Protein AF-A0A9Q0U199-F1 (afdb_monomer_lite)

Foldseek 3Di:
DQPPDPCLLVVLLVVCVVPVVDDDALLRQLCQQCQHADPVRGCVPRVPDPSGNVCVVGDSVSSSVSNNVSVVVVVVVVVD

Organism: Salix viminalis (NCBI:txid40686)

Radius of gyration: 11.93 Å; chains: 1; bounding box: 36×27×27 Å

Sequence (80 aa):
MGQSSPFLRADIKVFLQGNSQAKFTPRAIARIMHGIASPAYPSTTWSRTHFWGRYTQIDFQVVMEAAKVELMNFAGKDAL

pLDDT: mean 85.54, std 12.74, range [41.03, 95.25]

Secondary structure (DSSP, 8-state):
-----TTHHHHHHHHHHHTTTS---HHHHHHHHHT---SSS-HHHHTTSTTTTTTTTS-HHHHHHHHHHHHHHHHTTTT-

Structure (mmCIF, N/CA/C/O backbone):
data_AF-A0A9Q0U199-F1
#
_entry.id   AF-A0A9Q0U199-F1
#
loop_
_atom_site.group_PDB
_atom_site.id
_atom_site.type_symbol
_atom_site.label_atom_id
_atom_site.label_alt_id
_atom_site.label_comp_id
_atom_site.label_asym_id
_atom_site.label_entity_id
_atom_site.label_seq_id
_atom_site.pdbx_PDB_ins_code
_atom_site.Cartn_x
_atom_site.Cartn_y
_atom_site.Cartn_z
_atom_site.occupancy
_atom_site.B_iso_or_equiv
_atom_site.auth_seq_id
_atom_site.auth_comp_id
_atom_site.auth_asym_id
_atom_site.auth_atom_id
_atom_site.pdbx_PDB_model_num
ATOM 1 N N . MET A 1 1 ? -21.945 -0.536 3.308 1.00 41.03 1 MET A N 1
ATOM 2 C CA . MET A 1 1 ? -20.960 -0.591 4.410 1.00 41.03 1 MET A CA 1
ATOM 3 C C . MET A 1 1 ? -19.566 -0.687 3.803 1.00 41.03 1 MET A C 1
ATOM 5 O O . MET A 1 1 ? -19.227 -1.734 3.269 1.00 41.03 1 MET A O 1
ATOM 9 N N . GLY A 1 2 ? -18.793 0.403 3.801 1.00 48.75 2 GLY A N 1
ATOM 10 C CA . GLY A 1 2 ? -17.397 0.376 3.355 1.00 48.75 2 GLY A CA 1
ATOM 11 C C . GLY A 1 2 ? -16.559 -0.390 4.372 1.00 48.75 2 GLY A C 1
ATOM 12 O O . GLY A 1 2 ? -16.371 0.083 5.490 1.00 48.75 2 GLY A O 1
ATOM 13 N N . GLN A 1 3 ? -16.126 -1.600 4.020 1.00 55.34 3 GLN A N 1
ATOM 14 C CA . GLN A 1 3 ? -15.300 -2.439 4.886 1.00 55.34 3 GLN A CA 1
ATOM 15 C C . GLN A 1 3 ? -13.866 -1.898 4.913 1.00 55.34 3 GLN A C 1
ATOM 17 O O . GLN A 1 3 ? -12.980 -2.403 4.231 1.00 55.34 3 GLN A O 1
ATOM 22 N N . SER A 1 4 ? -13.634 -0.839 5.681 1.00 61.09 4 SER A N 1
ATOM 23 C CA . SER A 1 4 ? -12.283 -0.386 6.004 1.00 61.09 4 SER A CA 1
ATOM 24 C C . SER A 1 4 ? -11.718 -1.328 7.067 1.00 61.09 4 SER A C 1
ATOM 26 O O . SER A 1 4 ? -12.119 -1.261 8.227 1.00 61.09 4 SER A O 1
ATOM 28 N N . SER A 1 5 ? -10.819 -2.240 6.684 1.00 73.38 5 SER A N 1
ATOM 29 C CA . SER A 1 5 ? -10.130 -3.090 7.663 1.00 73.38 5 SER A CA 1
ATOM 30 C C . SER A 1 5 ? -9.318 -2.212 8.624 1.00 73.38 5 SER A C 1
ATOM 32 O O . SER A 1 5 ? -8.544 -1.372 8.152 1.00 73.38 5 SER A O 1
ATOM 34 N N . PRO A 1 6 ? -9.424 -2.410 9.952 1.00 76.00 6 PRO A N 1
ATOM 35 C CA . PRO A 1 6 ? -8.648 -1.644 10.929 1.00 76.00 6 PRO A CA 1
ATOM 36 C C . PRO A 1 6 ? -7.133 -1.839 10.755 1.00 76.00 6 PRO A C 1
ATOM 38 O O . PRO A 1 6 ? -6.349 -0.976 11.142 1.00 76.00 6 PRO A O 1
ATOM 41 N N . PHE A 1 7 ? -6.717 -2.936 10.115 1.00 89.06 7 PHE A N 1
ATOM 42 C CA . PHE A 1 7 ? -5.312 -3.256 9.872 1.00 89.06 7 PHE A CA 1
ATOM 43 C C . PHE A 1 7 ? -4.767 -2.700 8.553 1.00 89.06 7 PHE A C 1
ATOM 45 O O . PHE A 1 7 ? -3.554 -2.679 8.377 1.00 89.06 7 PHE A O 1
ATOM 52 N N . LEU A 1 8 ? -5.620 -2.191 7.654 1.00 91.25 8 LEU A N 1
ATOM 53 C CA . LEU A 1 8 ? -5.212 -1.751 6.315 1.00 91.25 8 LEU A CA 1
ATOM 54 C C . LEU A 1 8 ? -4.072 -0.730 6.357 1.00 91.25 8 LEU A C 1
ATOM 56 O O . LEU A 1 8 ? -3.047 -0.902 5.706 1.00 91.25 8 LEU A O 1
ATOM 60 N N . ARG A 1 9 ? -4.223 0.323 7.162 1.00 91.81 9 ARG A N 1
ATOM 61 C CA . ARG A 1 9 ? -3.216 1.390 7.262 1.00 91.81 9 ARG A CA 1
ATOM 62 C C . ARG A 1 9 ? -1.922 0.897 7.911 1.00 91.81 9 ARG A C 1
ATOM 64 O O . ARG A 1 9 ? -0.838 1.253 7.459 1.00 91.81 9 ARG A O 1
ATOM 71 N N . ALA A 1 10 ? -2.031 0.050 8.935 1.00 92.44 10 ALA A N 1
ATOM 72 C CA . ALA A 1 10 ? -0.872 -0.545 9.594 1.00 92.44 10 ALA A CA 1
ATOM 73 C C . ALA A 1 10 ? -0.084 -1.450 8.632 1.00 92.44 10 ALA A C 1
ATOM 75 O O . ALA A 1 10 ? 1.134 -1.317 8.530 1.00 92.44 10 ALA A O 1
ATOM 76 N N . ASP A 1 11 ? -0.778 -2.293 7.867 1.00 93.94 11 ASP A N 1
ATOM 77 C CA . ASP A 1 11 ? -0.171 -3.167 6.864 1.00 93.94 11 ASP A CA 1
ATOM 78 C C . ASP A 1 11 ? 0.501 -2.362 5.745 1.00 93.94 11 ASP A C 1
ATOM 80 O O . ASP A 1 11 ? 1.618 -2.689 5.349 1.00 93.94 11 ASP A O 1
ATOM 84 N N . ILE A 1 12 ? -0.123 -1.276 5.267 1.00 93.31 12 ILE A N 1
ATOM 85 C CA . ILE A 1 12 ? 0.495 -0.377 4.276 1.00 93.31 12 ILE A CA 1
ATOM 86 C C . ILE A 1 12 ? 1.786 0.229 4.829 1.00 93.31 12 ILE A C 1
ATOM 88 O O . ILE A 1 12 ? 2.793 0.288 4.126 1.00 93.31 12 ILE A O 1
ATOM 92 N N . LYS A 1 13 ? 1.784 0.658 6.092 1.00 92.50 13 LYS A N 1
ATOM 93 C CA . LYS A 1 13 ? 2.971 1.227 6.732 1.00 92.50 13 LYS A CA 1
ATOM 94 C C . LYS A 1 13 ? 4.106 0.207 6.843 1.00 92.50 13 LYS A C 1
ATOM 96 O O . LYS A 1 13 ? 5.237 0.534 6.490 1.00 92.50 13 LYS A O 1
ATOM 101 N N . VAL A 1 14 ? 3.815 -1.021 7.280 1.00 93.25 14 VAL A N 1
ATOM 102 C CA . VAL A 1 14 ? 4.810 -2.110 7.336 1.00 93.25 14 VAL A CA 1
ATOM 103 C C . VAL A 1 14 ? 5.324 -2.442 5.934 1.00 93.25 14 VAL A C 1
ATOM 105 O O . VAL A 1 14 ? 6.527 -2.611 5.740 1.00 93.25 14 VAL A O 1
ATOM 108 N N . PHE A 1 15 ? 4.434 -2.472 4.938 1.00 92.19 15 PHE A N 1
ATOM 109 C CA . PHE A 1 15 ? 4.804 -2.670 3.540 1.00 92.19 15 PHE A CA 1
ATOM 110 C C . PHE A 1 15 ? 5.778 -1.592 3.042 1.00 92.19 15 PHE A C 1
ATOM 112 O O . PHE A 1 15 ? 6.804 -1.935 2.455 1.00 92.19 15 PHE A O 1
ATOM 119 N N . LEU A 1 16 ? 5.496 -0.311 3.300 1.00 91.69 16 LEU A N 1
ATOM 120 C CA . LEU A 1 16 ? 6.368 0.802 2.909 1.00 91.69 16 LEU A CA 1
ATOM 121 C C . LEU A 1 16 ? 7.735 0.724 3.594 1.00 91.69 16 LEU A C 1
ATOM 123 O O . LEU A 1 16 ? 8.757 0.861 2.930 1.00 91.69 16 LEU A O 1
ATOM 127 N N . GLN A 1 17 ? 7.768 0.415 4.892 1.00 90.44 17 GLN A N 1
ATOM 128 C CA . GLN A 1 17 ? 9.019 0.248 5.639 1.00 90.44 17 GLN A CA 1
ATOM 129 C C . GLN A 1 17 ? 9.879 -0.900 5.095 1.00 90.44 17 GLN A C 1
ATOM 131 O O . GLN A 1 17 ? 11.089 -0.746 4.956 1.00 90.44 17 GLN A O 1
ATOM 136 N N . GLY A 1 18 ? 9.262 -2.032 4.742 1.00 88.62 18 GLY A N 1
ATOM 137 C CA . GLY A 1 18 ? 9.962 -3.178 4.152 1.00 88.62 18 GLY A CA 1
ATOM 138 C C . GLY A 1 18 ? 10.418 -2.965 2.705 1.00 88.62 18 GLY A C 1
ATOM 139 O O . GLY A 1 18 ? 11.212 -3.752 2.198 1.00 88.62 18 GLY A O 1
ATOM 140 N N . ASN A 1 19 ? 9.930 -1.916 2.036 1.00 87.88 19 ASN A N 1
ATOM 141 C CA . ASN A 1 19 ? 10.238 -1.603 0.640 1.00 87.88 19 ASN A CA 1
ATOM 142 C C . ASN A 1 19 ? 10.692 -0.143 0.467 1.00 87.88 19 ASN A C 1
ATOM 144 O O . ASN A 1 19 ? 10.444 0.455 -0.578 1.00 87.88 19 ASN A O 1
ATOM 148 N N . SER A 1 20 ? 11.370 0.430 1.466 1.00 83.69 20 SER A N 1
ATOM 149 C CA . SER A 1 20 ? 11.772 1.849 1.489 1.00 83.69 20 SER A CA 1
ATOM 150 C C . SER A 1 20 ? 12.646 2.274 0.303 1.00 83.69 20 SER A C 1
ATOM 152 O O . SER A 1 20 ? 12.628 3.428 -0.110 1.00 83.69 20 SER A O 1
ATOM 154 N N . GLN A 1 21 ? 13.373 1.328 -0.294 1.00 81.69 21 GLN A N 1
ATOM 155 C CA . GLN A 1 21 ? 14.211 1.550 -1.477 1.00 81.69 21 GLN A CA 1
ATOM 156 C C . GLN A 1 21 ? 13.399 1.737 -2.773 1.00 81.69 21 GLN A C 1
ATOM 158 O O . GLN A 1 21 ? 13.913 2.253 -3.766 1.00 81.69 21 GLN A O 1
ATOM 163 N N . ALA A 1 22 ? 12.136 1.302 -2.796 1.00 83.31 22 ALA A N 1
ATOM 164 C CA . ALA A 1 22 ? 11.278 1.386 -3.967 1.00 83.31 22 ALA A CA 1
ATOM 165 C C . ALA A 1 22 ? 10.402 2.643 -3.913 1.00 83.31 22 ALA A C 1
ATOM 167 O O . ALA A 1 22 ? 9.714 2.921 -2.932 1.00 83.31 22 ALA A O 1
ATOM 168 N N . LYS A 1 23 ? 10.364 3.390 -5.019 1.00 85.44 23 LYS A N 1
ATOM 169 C CA . LYS A 1 23 ? 9.423 4.503 -5.171 1.00 85.44 23 LYS A CA 1
ATOM 170 C C . LYS A 1 23 ? 8.054 3.954 -5.548 1.00 85.44 23 LYS A C 1
ATOM 172 O O . LYS A 1 23 ? 7.899 3.314 -6.590 1.00 85.44 23 LYS A O 1
ATOM 177 N N . PHE A 1 24 ? 7.056 4.227 -4.716 1.00 89.69 24 PHE A N 1
ATOM 178 C CA . PHE A 1 24 ? 5.677 3.827 -4.964 1.00 89.69 24 PHE A CA 1
ATOM 179 C C . PHE A 1 24 ? 4.775 5.008 -5.278 1.00 89.69 24 PHE A C 1
ATOM 181 O O . PHE A 1 24 ? 4.979 6.126 -4.817 1.00 89.69 24 PHE A O 1
ATOM 188 N N . THR A 1 25 ? 3.715 4.714 -6.023 1.00 92.38 25 THR A N 1
ATOM 189 C CA . THR A 1 25 ? 2.528 5.566 -6.098 1.00 92.38 25 THR A CA 1
ATOM 190 C C . THR A 1 25 ? 1.397 4.925 -5.290 1.00 92.38 25 THR A C 1
ATOM 192 O O . THR A 1 25 ? 1.377 3.697 -5.152 1.00 92.38 25 THR A O 1
ATOM 195 N N . PRO A 1 26 ? 0.399 5.690 -4.811 1.00 93.81 26 PRO A N 1
ATOM 196 C CA . PRO A 1 26 ? -0.741 5.121 -4.083 1.00 93.81 26 PRO A CA 1
ATOM 197 C C . PRO A 1 26 ? -1.461 4.022 -4.876 1.00 93.81 26 PRO A C 1
ATOM 199 O O . PRO A 1 26 ? -1.841 2.984 -4.340 1.00 93.81 26 PRO A O 1
ATOM 202 N N . ARG A 1 27 ? -1.568 4.209 -6.198 1.00 94.50 27 ARG A N 1
ATOM 203 C CA . ARG A 1 27 ? -2.144 3.226 -7.121 1.00 94.50 27 ARG A CA 1
ATOM 204 C C . ARG A 1 27 ? -1.327 1.936 -7.187 1.00 94.50 27 ARG A C 1
ATOM 206 O O . ARG A 1 27 ? -1.919 0.864 -7.265 1.00 94.50 27 ARG A O 1
ATOM 213 N N . ALA A 1 28 ? 0.002 2.020 -7.173 1.00 93.19 28 ALA A N 1
ATOM 214 C CA . ALA A 1 28 ? 0.865 0.840 -7.169 1.00 93.19 28 ALA A CA 1
ATOM 215 C C . ALA A 1 28 ? 0.671 -0.001 -5.903 1.00 93.19 28 ALA A C 1
ATOM 217 O O . ALA A 1 28 ? 0.490 -1.213 -5.994 1.00 93.19 28 ALA A O 1
ATOM 218 N N . ILE A 1 29 ? 0.626 0.656 -4.742 1.00 93.38 29 ILE A N 1
ATOM 219 C CA . ILE A 1 29 ? 0.381 0.007 -3.448 1.00 93.38 29 ILE A CA 1
ATOM 220 C C . ILE A 1 29 ? -0.988 -0.676 -3.465 1.00 93.38 29 ILE A C 1
ATOM 222 O O . ILE A 1 29 ? -1.087 -1.861 -3.155 1.00 93.38 29 ILE A O 1
ATOM 226 N N . ALA A 1 30 ? -2.030 0.027 -3.920 1.00 95.25 30 ALA A N 1
ATOM 227 C CA . ALA A 1 30 ? -3.372 -0.541 -4.020 1.00 95.25 30 ALA A CA 1
ATOM 228 C C . ALA A 1 30 ? -3.423 -1.771 -4.937 1.00 95.25 30 ALA A C 1
ATOM 230 O O . ALA A 1 30 ? -4.052 -2.771 -4.599 1.00 95.25 30 ALA A O 1
ATOM 231 N N . ARG A 1 31 ? -2.713 -1.746 -6.071 1.00 94.19 31 ARG A N 1
ATOM 232 C CA . ARG A 1 31 ? -2.609 -2.905 -6.968 1.00 94.19 31 ARG A CA 1
ATOM 233 C C . ARG A 1 31 ? -1.940 -4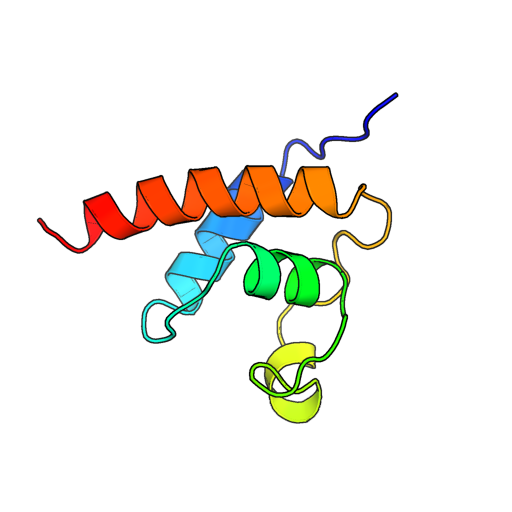.099 -6.302 1.00 94.19 31 ARG A C 1
ATOM 235 O O . ARG A 1 31 ? -2.465 -5.199 -6.420 1.00 94.19 31 ARG A O 1
ATOM 242 N N . ILE A 1 32 ? -0.840 -3.888 -5.582 1.00 93.69 32 ILE A N 1
ATOM 243 C CA . ILE A 1 32 ? -0.159 -4.951 -4.828 1.00 93.69 32 ILE A CA 1
ATOM 244 C C . ILE A 1 32 ? -1.114 -5.541 -3.788 1.00 93.69 32 ILE A C 1
ATOM 246 O O . ILE A 1 32 ? -1.323 -6.750 -3.763 1.00 93.69 32 ILE A O 1
ATOM 250 N N . MET A 1 33 ? -1.786 -4.696 -3.008 1.00 93.81 33 MET A N 1
ATOM 251 C CA . MET A 1 33 ? -2.739 -5.133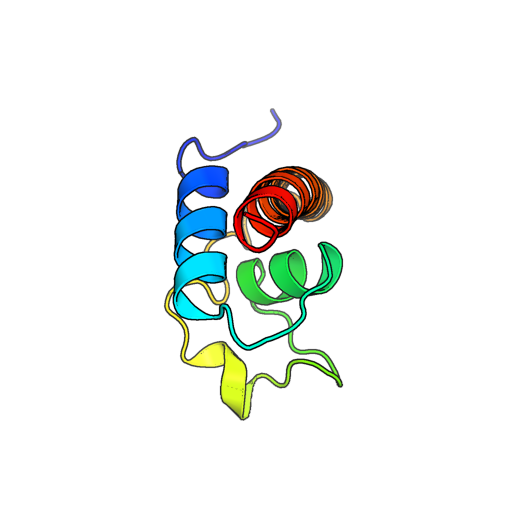 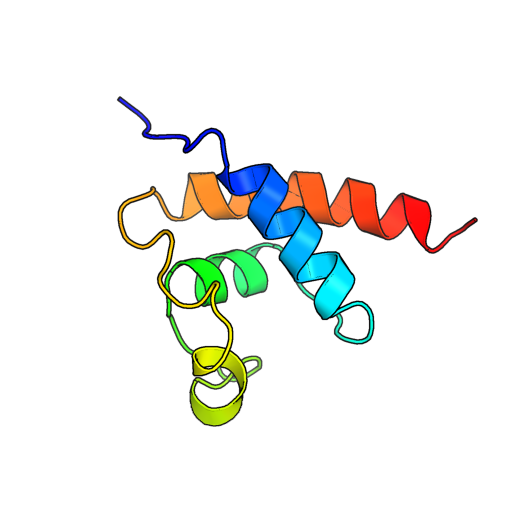-1.983 1.00 93.81 33 MET A CA 1
ATOM 252 C C . MET A 1 33 ? -3.953 -5.888 -2.544 1.00 93.81 33 MET A C 1
ATOM 254 O O . MET A 1 33 ? -4.472 -6.793 -1.891 1.00 93.81 33 MET A O 1
ATOM 258 N N . HIS A 1 34 ? -4.361 -5.577 -3.774 1.00 94.00 34 HIS A N 1
ATOM 259 C CA . HIS A 1 34 ? -5.385 -6.316 -4.519 1.00 94.00 34 HIS A CA 1
ATOM 260 C C . HIS A 1 34 ? -4.852 -7.507 -5.319 1.00 94.00 34 HIS A C 1
ATOM 262 O O . HIS A 1 34 ? -5.635 -8.253 -5.899 1.00 94.00 34 HIS A O 1
ATOM 268 N N . GLY A 1 35 ? -3.539 -7.705 -5.372 1.00 92.50 35 GLY A N 1
ATOM 269 C CA . GLY A 1 35 ? -2.936 -8.804 -6.113 1.00 92.50 35 GLY A CA 1
ATOM 270 C C . GLY A 1 35 ? -2.981 -8.635 -7.635 1.00 92.50 35 GLY A C 1
ATOM 271 O O . GLY A 1 35 ? -3.052 -9.617 -8.372 1.00 92.50 35 GLY A O 1
ATOM 272 N N . ILE A 1 36 ? -2.957 -7.393 -8.121 1.00 92.88 36 ILE A N 1
ATOM 273 C CA . ILE A 1 36 ? -3.040 -7.051 -9.543 1.00 92.88 36 ILE A CA 1
ATOM 274 C C . ILE A 1 36 ? -1.654 -6.647 -10.061 1.00 92.88 36 ILE A C 1
ATOM 276 O O . ILE A 1 36 ? -1.127 -5.586 -9.723 1.00 92.88 36 ILE A O 1
ATOM 280 N N . ALA A 1 37 ? -1.082 -7.441 -10.966 1.00 88.62 37 ALA A N 1
ATOM 281 C CA . ALA A 1 37 ? 0.195 -7.127 -11.615 1.00 88.62 37 ALA A CA 1
ATOM 282 C C . ALA A 1 37 ? 0.122 -5.856 -12.459 1.00 88.62 37 ALA A C 1
ATOM 284 O O . ALA A 1 37 ? -0.914 -5.544 -13.039 1.00 88.62 37 ALA A O 1
ATOM 285 N N . SER A 1 38 ? 1.222 -5.115 -12.558 1.00 85.88 38 SER A N 1
ATOM 286 C CA . SER A 1 38 ? 1.352 -3.978 -13.478 1.00 85.88 38 SER A CA 1
ATOM 287 C C . SER A 1 38 ? 2.706 -4.005 -14.188 1.00 85.88 38 SER A C 1
ATOM 289 O O . SER A 1 38 ? 3.622 -4.645 -13.678 1.00 85.88 38 SER A O 1
ATOM 291 N N . PRO A 1 39 ? 2.875 -3.286 -15.313 1.00 83.31 39 PRO A N 1
ATOM 292 C CA . PRO A 1 39 ? 4.159 -3.236 -16.014 1.00 83.31 39 PRO A CA 1
ATOM 293 C C . PRO A 1 39 ? 5.328 -2.778 -15.125 1.00 83.31 39 PRO A C 1
ATOM 295 O O . PRO A 1 39 ? 6.425 -3.307 -15.239 1.00 83.31 39 PRO A O 1
ATOM 298 N N . ALA A 1 40 ? 5.081 -1.842 -14.200 1.00 80.44 40 ALA A N 1
ATOM 299 C CA . ALA A 1 40 ? 6.084 -1.365 -13.242 1.00 80.44 40 ALA A CA 1
ATOM 300 C C . ALA A 1 40 ? 6.245 -2.281 -12.009 1.00 80.44 40 ALA A C 1
ATOM 302 O O . ALA A 1 40 ? 7.281 -2.258 -11.352 1.00 80.44 40 ALA A O 1
ATOM 303 N N . TYR A 1 41 ? 5.230 -3.092 -11.697 1.00 81.12 41 TYR A N 1
ATOM 304 C CA . TYR A 1 41 ? 5.193 -3.996 -10.543 1.00 81.12 41 TYR A CA 1
ATOM 305 C C . TYR A 1 41 ? 4.699 -5.382 -10.999 1.00 81.12 41 TYR A C 1
ATOM 307 O O . TYR A 1 41 ? 3.516 -5.705 -10.822 1.00 81.12 41 TYR A O 1
ATOM 315 N N . PRO A 1 42 ? 5.559 -6.180 -11.662 1.00 86.12 42 PRO A N 1
ATOM 316 C CA . PRO A 1 42 ? 5.176 -7.476 -12.215 1.00 86.12 42 PRO A CA 1
ATOM 317 C C . PRO A 1 42 ? 4.919 -8.501 -11.103 1.00 86.12 42 PRO A C 1
ATOM 319 O O . PRO A 1 42 ? 5.577 -8.484 -10.059 1.00 86.12 42 PRO A O 1
ATOM 322 N N . SER A 1 43 ? 3.983 -9.429 -11.332 1.00 83.75 43 SER A N 1
ATOM 323 C CA . SER A 1 43 ? 3.647 -10.484 -10.362 1.00 83.75 43 SER A CA 1
ATOM 324 C C . SER A 1 43 ? 4.845 -11.366 -10.024 1.00 83.75 43 SER A C 1
ATOM 326 O O . SER A 1 43 ? 4.995 -11.744 -8.874 1.00 83.75 43 SER A O 1
ATOM 328 N N . THR A 1 44 ? 5.745 -11.627 -10.972 1.00 86.19 44 THR A N 1
ATOM 329 C CA . THR A 1 44 ? 6.963 -12.430 -10.754 1.00 86.19 44 THR A CA 1
ATOM 330 C C . THR A 1 44 ? 7.824 -11.936 -9.588 1.00 86.19 44 THR A C 1
ATOM 332 O O . THR A 1 44 ? 8.454 -12.746 -8.905 1.00 86.19 44 THR A O 1
ATOM 335 N N . THR A 1 45 ? 7.822 -10.625 -9.341 1.00 84.50 45 THR A N 1
ATOM 336 C CA . THR A 1 45 ? 8.543 -9.990 -8.233 1.00 84.50 45 THR A CA 1
ATOM 337 C C . THR A 1 45 ? 7.627 -9.757 -7.035 1.00 84.50 45 THR A C 1
ATOM 339 O O . THR A 1 45 ? 7.979 -10.100 -5.908 1.00 84.50 45 THR A O 1
ATOM 342 N N . TRP A 1 46 ? 6.437 -9.195 -7.264 1.00 85.75 46 TRP A N 1
ATOM 343 C CA . TRP A 1 46 ? 5.589 -8.671 -6.190 1.00 85.75 46 TRP A CA 1
ATOM 344 C C . TRP A 1 46 ? 4.591 -9.677 -5.620 1.00 85.75 46 TRP A C 1
ATOM 346 O O . TRP A 1 46 ? 4.118 -9.463 -4.511 1.00 85.75 46 TRP A O 1
ATOM 356 N N . SER A 1 47 ? 4.309 -10.799 -6.288 1.00 84.19 47 SER A N 1
ATOM 357 C CA . SER A 1 47 ? 3.387 -11.812 -5.748 1.00 84.19 47 SER A CA 1
ATOM 358 C C . SER A 1 47 ? 3.959 -12.591 -4.564 1.00 84.19 47 SER A C 1
ATOM 360 O O . SER A 1 47 ? 3.230 -13.330 -3.912 1.00 84.19 47 SER A O 1
AT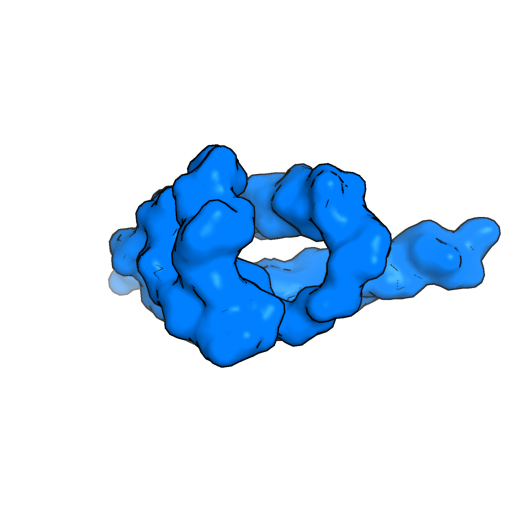OM 362 N N . ARG A 1 48 ? 5.262 -12.453 -4.291 1.00 84.25 48 ARG A N 1
ATOM 363 C CA . ARG A 1 48 ? 5.937 -13.106 -3.160 1.00 84.25 48 ARG A CA 1
ATOM 364 C C . ARG A 1 48 ? 5.740 -12.367 -1.837 1.00 84.25 48 ARG A C 1
ATOM 366 O O . ARG A 1 48 ? 6.049 -12.922 -0.790 1.00 84.25 48 ARG A O 1
ATOM 373 N N . THR A 1 49 ? 5.263 -11.121 -1.865 1.00 85.50 49 THR A N 1
ATOM 374 C CA . THR A 1 49 ? 5.003 -10.372 -0.633 1.00 85.50 49 THR A CA 1
ATOM 375 C C . THR A 1 49 ? 3.726 -10.863 0.049 1.00 85.50 49 THR A C 1
ATOM 377 O O . THR A 1 49 ? 2.719 -11.113 -0.609 1.00 85.50 49 THR A O 1
ATOM 380 N N . HIS A 1 50 ? 3.734 -10.935 1.383 1.00 87.19 50 HIS A N 1
ATOM 381 C CA . HIS A 1 50 ? 2.566 -11.323 2.188 1.00 87.19 50 HIS A CA 1
ATOM 382 C C . HIS A 1 50 ? 1.359 -10.384 2.023 1.00 87.19 50 HIS A C 1
ATOM 384 O O . HIS A 1 50 ? 0.238 -10.742 2.384 1.00 87.19 50 HIS A O 1
ATOM 390 N N . PHE A 1 51 ? 1.579 -9.182 1.488 1.00 90.75 51 PHE A N 1
ATOM 391 C CA . PHE A 1 51 ? 0.524 -8.206 1.234 1.00 90.75 51 PHE A CA 1
ATOM 392 C C . PHE A 1 51 ? -0.177 -8.412 -0.116 1.00 90.75 51 PHE A C 1
ATOM 394 O O . PHE A 1 51 ? -1.211 -7.788 -0.352 1.00 90.75 51 PHE A O 1
ATOM 401 N N . TRP A 1 52 ? 0.345 -9.279 -0.995 1.00 92.56 52 TRP A N 1
ATOM 402 C CA . TRP A 1 52 ? -0.243 -9.519 -2.311 1.00 92.56 52 TRP A CA 1
ATOM 403 C C . TRP A 1 52 ? -1.645 -10.120 -2.203 1.00 92.56 52 TRP A C 1
ATOM 405 O O . TRP A 1 52 ? -1.821 -11.215 -1.676 1.00 92.56 52 TRP A O 1
ATOM 415 N N . GLY A 1 53 ? -2.656 -9.414 -2.710 1.00 91.50 53 GLY A N 1
ATOM 416 C CA . GLY A 1 53 ? -4.041 -9.906 -2.726 1.00 91.50 53 GLY A CA 1
ATOM 417 C C . GLY A 1 53 ? -4.739 -9.955 -1.360 1.00 91.50 53 GLY A C 1
ATOM 418 O O . GLY A 1 53 ? -5.878 -10.417 -1.272 1.00 91.50 53 GLY A O 1
ATOM 419 N N . ARG A 1 54 ? -4.096 -9.449 -0.299 1.00 92.06 54 ARG A N 1
ATOM 420 C CA . ARG A 1 54 ? -4.616 -9.461 1.079 1.00 92.06 54 ARG A CA 1
ATOM 421 C C . ARG A 1 54 ? -5.904 -8.651 1.249 1.00 92.06 54 ARG A C 1
ATOM 423 O O . ARG A 1 54 ? -6.696 -8.944 2.138 1.00 92.06 54 ARG A O 1
ATOM 430 N N . TYR A 1 55 ? -6.120 -7.657 0.390 1.00 93.56 55 TYR A N 1
ATOM 431 C CA . TYR A 1 55 ? -7.235 -6.713 0.472 1.00 93.56 55 TYR A CA 1
ATOM 432 C C . TYR A 1 55 ? -8.156 -6.755 -0.753 1.00 93.56 55 TYR A C 1
ATOM 434 O O . TYR A 1 55 ? -8.848 -5.787 -1.040 1.00 93.56 55 TYR A O 1
ATOM 442 N N . THR A 1 56 ? -8.223 -7.896 -1.445 1.00 91.81 56 THR A N 1
ATOM 443 C CA . THR A 1 56 ? -9.097 -8.111 -2.620 1.00 91.81 56 THR A CA 1
ATOM 444 C C . THR A 1 56 ? -10.586 -7.865 -2.363 1.00 91.81 56 THR A C 1
ATOM 446 O O . THR A 1 56 ? -11.308 -7.531 -3.296 1.00 91.81 56 THR A O 1
ATOM 449 N N . GLN A 1 57 ? -11.039 -8.026 -1.116 1.00 90.69 57 GLN A N 1
ATOM 450 C CA . GLN A 1 57 ? -12.433 -7.835 -0.691 1.00 90.69 57 GLN A CA 1
ATOM 451 C C . GLN A 1 57 ? -12.760 -6.386 -0.284 1.00 90.69 57 GLN A C 1
ATOM 453 O O . GLN A 1 57 ? -13.925 -6.059 -0.056 1.00 90.69 57 GLN A O 1
ATOM 458 N N . ILE A 1 58 ? -11.747 -5.525 -0.144 1.00 91.12 58 ILE A N 1
ATOM 459 C CA . ILE A 1 58 ? -11.932 -4.100 0.155 1.00 91.12 58 ILE A CA 1
ATOM 460 C C . ILE A 1 58 ? -12.052 -3.347 -1.166 1.00 91.12 58 ILE A C 1
ATOM 462 O O . ILE A 1 58 ? -11.461 -3.740 -2.163 1.00 91.12 58 ILE A O 1
ATOM 466 N N . ASP A 1 59 ? -12.820 -2.261 -1.192 1.00 93.31 59 ASP A N 1
ATOM 467 C CA . ASP A 1 59 ? -12.896 -1.411 -2.374 1.00 93.31 59 ASP A CA 1
ATOM 468 C C . ASP A 1 59 ? -11.517 -0.825 -2.738 1.00 93.31 59 ASP A C 1
ATOM 470 O O . ASP A 1 59 ? -10.786 -0.302 -1.890 1.00 93.31 59 ASP A O 1
ATOM 474 N N . PHE A 1 60 ? -11.175 -0.879 -4.025 1.00 92.75 60 PHE A N 1
ATOM 475 C CA . PHE A 1 60 ? -9.876 -0.437 -4.525 1.00 92.75 60 PHE A CA 1
ATOM 476 C C . PHE A 1 60 ? -9.590 1.044 -4.245 1.00 92.75 60 PHE A C 1
ATOM 478 O O . PHE A 1 60 ? -8.442 1.411 -3.983 1.00 92.75 60 PHE A O 1
ATOM 485 N N . GLN A 1 61 ? -10.609 1.909 -4.283 1.00 93.44 61 GLN A N 1
ATOM 486 C CA . GLN A 1 61 ? -10.466 3.321 -3.922 1.00 93.44 61 GLN A CA 1
ATOM 487 C C . GLN A 1 61 ? -10.188 3.490 -2.430 1.00 93.44 61 GLN A C 1
ATOM 489 O O . GLN A 1 61 ? -9.331 4.292 -2.072 1.00 93.44 61 GLN A O 1
ATOM 494 N N . VAL A 1 62 ? -10.818 2.692 -1.563 1.00 93.06 62 VAL A N 1
ATOM 495 C CA . VAL A 1 62 ? -10.541 2.725 -0.114 1.00 93.06 62 VAL A CA 1
ATOM 496 C C . VAL A 1 62 ? -9.085 2.351 0.174 1.00 93.06 62 VAL A C 1
ATOM 498 O O . VAL A 1 62 ? -8.409 3.03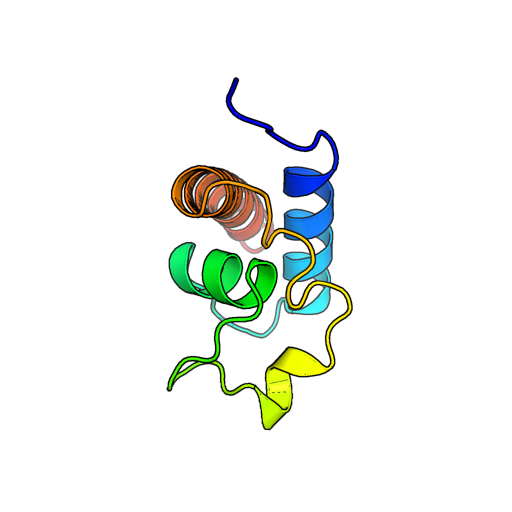7 0.943 1.00 93.06 62 VAL A O 1
ATOM 501 N N . VAL A 1 63 ? -8.569 1.309 -0.486 1.00 94.62 63 VAL A N 1
ATOM 502 C CA . VAL A 1 63 ? -7.154 0.917 -0.375 1.00 94.62 63 VAL A CA 1
ATOM 503 C C . VAL A 1 63 ? -6.230 2.009 -0.921 1.00 94.62 63 VAL A C 1
ATOM 505 O O . VAL A 1 63 ? -5.206 2.310 -0.309 1.00 94.62 63 VAL A O 1
ATOM 508 N N . MET A 1 64 ? -6.587 2.637 -2.044 1.00 94.94 64 MET A N 1
ATOM 509 C CA . MET A 1 64 ? -5.787 3.707 -2.647 1.00 94.94 64 MET A CA 1
ATOM 510 C C . MET A 1 64 ? -5.719 4.964 -1.777 1.00 94.94 64 MET A C 1
ATOM 512 O O . MET A 1 64 ? -4.635 5.527 -1.625 1.00 94.94 64 MET A O 1
ATOM 516 N N . GLU A 1 65 ? -6.836 5.395 -1.190 1.00 94.56 65 GLU A N 1
ATOM 517 C CA . GLU A 1 65 ? -6.860 6.557 -0.295 1.00 94.56 65 GLU A CA 1
ATOM 518 C C . GLU A 1 65 ? -6.065 6.282 0.985 1.00 94.56 65 GLU A C 1
ATOM 520 O O . GLU A 1 65 ? -5.239 7.104 1.386 1.00 94.56 65 GLU A O 1
ATOM 525 N N . ALA A 1 66 ? -6.206 5.089 1.573 1.00 93.94 66 ALA A N 1
ATOM 526 C CA . ALA A 1 66 ? -5.361 4.672 2.691 1.00 93.94 66 ALA A CA 1
ATOM 527 C C . ALA A 1 66 ? -3.869 4.687 2.307 1.00 93.94 66 ALA A C 1
ATOM 529 O O . ALA A 1 66 ? -3.041 5.216 3.0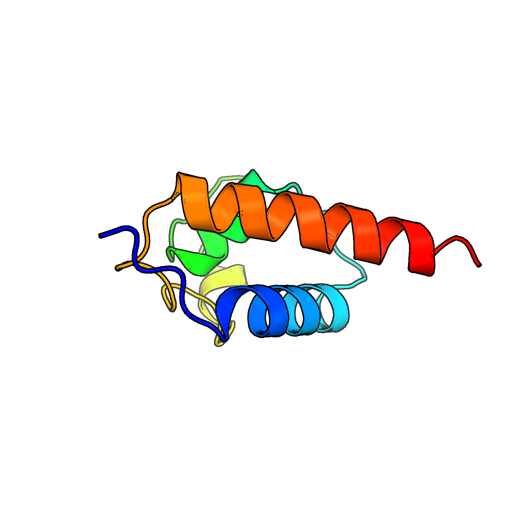50 1.00 93.94 66 ALA A O 1
ATOM 530 N N . ALA A 1 67 ? -3.527 4.177 1.119 1.00 94.50 67 ALA A N 1
ATOM 531 C CA . ALA A 1 67 ? -2.158 4.167 0.613 1.00 94.50 67 ALA A CA 1
ATOM 532 C C . ALA A 1 67 ? -1.594 5.571 0.395 1.00 94.50 67 ALA A C 1
ATOM 534 O O . ALA A 1 67 ? -0.430 5.817 0.698 1.00 94.50 67 ALA A O 1
ATOM 535 N N . LYS A 1 68 ? -2.412 6.500 -0.103 1.00 94.62 68 LYS A N 1
ATOM 536 C CA . LYS A 1 68 ? -2.031 7.900 -0.298 1.00 94.62 68 LYS A CA 1
ATOM 537 C C . LYS A 1 68 ? -1.676 8.568 1.024 1.00 94.62 68 LYS A C 1
ATOM 539 O O . LYS A 1 68 ? -0.624 9.198 1.108 1.00 94.62 68 LYS A O 1
ATOM 544 N N . VAL A 1 69 ? -2.519 8.401 2.043 1.00 93.12 69 VAL A N 1
ATOM 545 C CA . VAL A 1 69 ? -2.277 8.990 3.367 1.00 93.12 69 VAL A CA 1
ATOM 546 C C . VAL A 1 69 ? -1.002 8.424 3.993 1.00 93.12 69 VAL A C 1
ATOM 548 O O . VAL A 1 69 ? -0.157 9.187 4.456 1.00 93.12 69 VAL A O 1
ATOM 551 N N . GLU A 1 70 ? -0.814 7.102 3.968 1.00 92.94 70 GLU A N 1
ATOM 552 C CA . GLU A 1 70 ? 0.389 6.495 4.552 1.00 92.94 70 GLU A CA 1
ATOM 553 C C . GLU A 1 70 ? 1.663 6.824 3.766 1.00 92.94 70 GLU A C 1
ATOM 555 O O . GLU A 1 70 ? 2.710 7.034 4.373 1.00 92.94 70 GLU A O 1
ATOM 560 N N . LEU A 1 71 ? 1.590 6.948 2.437 1.00 91.75 71 LEU A N 1
ATOM 561 C CA . LEU A 1 71 ? 2.734 7.349 1.617 1.00 91.75 71 LEU A CA 1
ATOM 562 C C . LEU A 1 71 ? 3.182 8.788 1.919 1.00 91.75 71 LEU A C 1
ATOM 564 O O . LEU A 1 71 ? 4.380 9.047 1.995 1.00 91.75 71 LEU A O 1
ATOM 568 N N . MET A 1 72 ? 2.239 9.712 2.133 1.00 90.06 72 MET A N 1
ATOM 569 C CA . MET A 1 72 ? 2.547 11.087 2.554 1.00 90.06 72 MET A CA 1
ATOM 570 C C . MET A 1 72 ? 3.206 11.118 3.939 1.00 90.06 72 MET A C 1
ATOM 572 O O . MET A 1 72 ? 4.209 11.803 4.131 1.00 90.06 72 MET A O 1
ATOM 576 N N . ASN A 1 73 ? 2.685 10.327 4.883 1.00 89.12 73 ASN A N 1
ATOM 577 C CA . ASN A 1 73 ? 3.261 10.200 6.225 1.00 89.12 73 ASN A CA 1
ATOM 578 C C . ASN A 1 73 ? 4.662 9.569 6.208 1.00 89.12 73 ASN A C 1
ATOM 580 O O . ASN A 1 73 ? 5.488 9.884 7.063 1.00 89.12 73 ASN A O 1
ATOM 584 N N . PHE A 1 74 ? 4.917 8.660 5.266 1.00 86.12 74 PHE A N 1
ATOM 585 C CA . PHE A 1 74 ? 6.209 8.005 5.088 1.00 86.12 74 PHE A CA 1
ATOM 586 C C . PHE A 1 74 ? 7.245 8.962 4.481 1.00 86.12 74 PHE A C 1
ATOM 588 O O . PHE A 1 74 ? 8.310 9.142 5.059 1.00 86.12 74 PHE A O 1
ATOM 595 N N . ALA A 1 75 ? 6.895 9.667 3.399 1.00 77.25 75 ALA A N 1
ATOM 596 C CA . ALA A 1 75 ? 7.795 10.605 2.722 1.00 77.25 75 ALA A CA 1
ATOM 597 C C . ALA A 1 75 ? 8.261 11.767 3.618 1.00 77.25 75 ALA A C 1
ATOM 599 O O . ALA A 1 75 ? 9.398 12.215 3.502 1.00 77.25 75 ALA A O 1
ATOM 600 N N . GLY A 1 76 ? 7.414 12.239 4.540 1.00 65.12 76 GLY A N 1
ATOM 601 C CA . GLY A 1 76 ? 7.809 13.252 5.528 1.00 65.12 76 GLY A CA 1
ATOM 602 C C . GLY A 1 76 ? 8.809 12.750 6.579 1.00 65.12 76 GLY A C 1
ATOM 603 O O . GLY A 1 76 ? 9.368 13.557 7.314 1.00 65.12 76 GLY A O 1
ATOM 604 N N . LYS A 1 77 ? 9.029 11.434 6.665 1.00 58.84 77 LYS A N 1
ATOM 605 C CA . LYS A 1 77 ? 9.877 10.782 7.667 1.00 58.84 77 LYS A CA 1
ATOM 606 C C . LYS A 1 77 ? 11.283 10.462 7.159 1.00 58.84 77 LYS A C 1
ATOM 608 O O . LYS A 1 77 ? 12.195 10.429 7.969 1.00 58.84 77 LYS A O 1
ATOM 613 N N . ASP A 1 78 ? 11.448 10.266 5.851 1.00 54.50 78 ASP A N 1
ATOM 614 C CA . ASP A 1 78 ? 12.756 10.103 5.192 1.00 54.50 78 ASP A CA 1
ATOM 615 C C . ASP A 1 78 ? 13.476 11.446 4.933 1.00 54.50 78 ASP A C 1
ATOM 617 O O . ASP A 1 78 ? 14.613 11.464 4.467 1.00 54.50 78 ASP A O 1
ATOM 621 N N . ALA A 1 79 ? 12.816 12.579 5.201 1.00 50.66 79 ALA A N 1
ATOM 622 C CA . ALA A 1 79 ? 13.350 13.930 5.001 1.00 50.66 79 ALA A CA 1
ATOM 623 C C . ALA A 1 79 ? 13.979 14.558 6.268 1.00 50.66 79 ALA A C 1
ATOM 625 O O . ALA A 1 79 ? 14.292 15.750 6.255 1.00 50.66 79 ALA A O 1
ATOM 626 N N . LEU A 1 80 ? 14.133 13.784 7.348 1.00 41.91 80 LEU A N 1
ATOM 627 C CA . LEU A 1 80 ? 14.630 14.197 8.669 1.00 41.91 80 LEU A CA 1
ATOM 628 C C . LEU A 1 80 ? 15.785 13.289 9.099 1.00 41.91 80 LEU A C 1
ATOM 630 O O . LEU A 1 80 ? 16.769 13.834 9.643 1.00 41.91 80 LEU A O 1
#